Protein AF-A0A5S4T5E6-F1 (afdb_monomer_lite)

Sequence (144 aa):
NSFFLVVSYLLDDKKSKKEYSLMILSVCCLSYAINLFVYRMLPYLKVTSYGVKLCLFLVGICLAGYGTGKILYYGVLTFPIEKCCQLLEYRLQKPFSYFRYGIDMICVTLSLLISLTAQLPLFVREGTIISLVLLSYVIGKAKE

pLDDT: mean 85.37, std 5.53, range [64.31, 93.19]

Foldseek 3Di:
DVVLLVLLCVLDPPDDPVQSVLQVVVVVVVVVVCCCCPPPNCVVVDDDDPVVVVVVLLVVLLVLLLVLLQCVLVVVHAHSQLSSLVSCCVVVVDQSLVSLLVVLVVVLVVLVVCCVVVVHPPPDDPSSVCSSVRSSVSSSVNND

Secondary structure (DSSP, 8-state):
-HHHHHHHHHH-SS--HHHHHHHHHHHHHHHHHHHHIIIIIGGG-----HHHHHHHHHHHHHHHHHHHHHHHHTTS---HHHHHHHHHHHHH---HHHHHHHHHHHHHHHHHHHHHHTT------HHHHHHHHHHHHHHHHHH-

Radius of gyration: 16.63 Å; chains: 1; bounding box: 40×34×45 Å

Organism: Streptococcus pyogenes (NCBI:txid1314)

InterPro domains:
  IPR038750 Uncharacterized protein YczE/YyaS-like [PF19700] (1-140)

Structure (mmCIF, N/CA/C/O backbone):
data_AF-A0A5S4T5E6-F1
#
_entry.id   AF-A0A5S4T5E6-F1
#
loop_
_atom_site.group_PDB
_atom_site.id
_atom_site.type_symbol
_atom_site.label_atom_id
_atom_site.label_alt_id
_atom_site.label_comp_id
_atom_site.label_asym_id
_atom_site.label_entity_id
_atom_site.label_seq_id
_atom_site.pdbx_PDB_ins_code
_atom_site.Cartn_x
_atom_site.Cartn_y
_atom_site.Cartn_z
_atom_site.occupancy
_atom_site.B_iso_or_equiv
_atom_site.auth_seq_id
_atom_site.auth_comp_id
_atom_site.auth_asym_id
_atom_site.auth_atom_id
_atom_site.pdbx_PDB_model_num
ATOM 1 N N . ASN A 1 1 ? 3.668 3.707 5.727 1.00 75.69 1 ASN A N 1
ATOM 2 C CA . ASN A 1 1 ? 3.306 2.794 6.837 1.00 75.69 1 ASN A CA 1
ATOM 3 C C . ASN A 1 1 ? 3.353 3.446 8.208 1.00 75.69 1 ASN A C 1
ATOM 5 O O . ASN A 1 1 ? 2.312 3.452 8.846 1.00 75.69 1 ASN A O 1
ATOM 9 N N . SER A 1 2 ? 4.465 4.045 8.652 1.00 79.81 2 SER A N 1
ATOM 10 C CA . SER A 1 2 ? 4.537 4.668 9.992 1.00 79.81 2 SER A CA 1
ATOM 11 C C . SER A 1 2 ? 3.481 5.757 10.213 1.00 79.81 2 SER A C 1
ATOM 13 O O . SER A 1 2 ? 2.799 5.746 11.230 1.00 79.81 2 SER A O 1
ATOM 15 N N . PHE A 1 3 ? 3.268 6.628 9.220 1.00 87.69 3 PHE A N 1
ATOM 16 C CA . PHE A 1 3 ? 2.193 7.626 9.248 1.00 87.69 3 PHE A CA 1
ATOM 17 C C . PHE A 1 3 ? 0.804 6.989 9.440 1.00 87.69 3 PHE A C 1
ATOM 19 O O . PHE A 1 3 ? 0.084 7.348 10.364 1.00 87.69 3 PHE A O 1
ATOM 26 N N . PHE A 1 4 ? 0.452 5.983 8.631 1.00 87.31 4 PHE A N 1
ATOM 27 C CA . PHE A 1 4 ? -0.839 5.287 8.732 1.00 87.31 4 PHE A CA 1
ATOM 28 C C . PHE A 1 4 ? -1.025 4.543 10.053 1.00 87.31 4 PHE A C 1
ATOM 30 O O . PHE A 1 4 ? -2.150 4.434 10.529 1.00 87.31 4 PHE A O 1
ATOM 37 N N . LEU A 1 5 ? 0.057 4.061 10.665 1.00 87.56 5 LEU A N 1
ATOM 38 C CA . LEU A 1 5 ? 0.007 3.436 11.984 1.00 87.56 5 LEU A CA 1
ATOM 39 C C . LEU A 1 5 ? -0.391 4.459 13.053 1.00 87.56 5 LEU A C 1
ATOM 41 O O . LEU A 1 5 ? -1.299 4.192 13.837 1.00 87.56 5 LEU A O 1
ATOM 45 N N . VAL A 1 6 ? 0.223 5.647 13.034 1.00 87.56 6 VAL A N 1
ATOM 46 C CA . VAL A 1 6 ? -0.125 6.747 13.948 1.00 87.56 6 VAL A CA 1
ATOM 47 C C . VAL A 1 6 ? -1.567 7.200 13.730 1.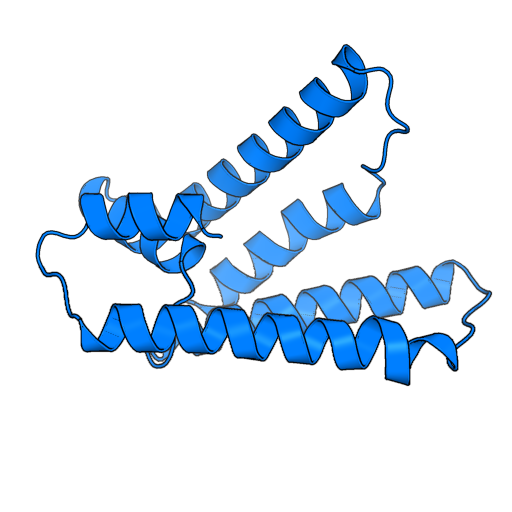00 87.56 6 VAL A C 1
ATOM 49 O O . VAL A 1 6 ? -2.324 7.294 14.692 1.00 87.56 6 VAL A O 1
ATOM 52 N N . VAL A 1 7 ? -1.974 7.420 12.476 1.00 87.75 7 VAL A N 1
ATOM 53 C CA . VAL A 1 7 ? -3.350 7.827 12.145 1.00 87.75 7 VAL A CA 1
ATOM 54 C C . VAL A 1 7 ? -4.360 6.782 12.621 1.00 87.75 7 VAL A C 1
ATOM 56 O O . VAL A 1 7 ? -5.334 7.140 13.277 1.00 87.75 7 VAL A O 1
ATOM 59 N N . SER A 1 8 ? -4.107 5.495 12.368 1.00 85.88 8 SER A N 1
ATOM 60 C CA . SER A 1 8 ? -4.988 4.410 12.822 1.00 85.88 8 SER A CA 1
ATOM 61 C C . SER A 1 8 ? -5.089 4.371 14.345 1.00 85.88 8 SER A C 1
ATOM 63 O O . SER A 1 8 ? -6.188 4.290 14.880 1.00 85.88 8 SER A O 1
ATOM 65 N N . TYR A 1 9 ? -3.964 4.527 15.049 1.00 86.56 9 TYR A N 1
ATOM 66 C CA . TYR A 1 9 ? -3.931 4.558 16.512 1.00 86.56 9 TYR A CA 1
ATOM 67 C C . TYR A 1 9 ? -4.689 5.752 17.119 1.00 86.56 9 TYR A C 1
ATOM 69 O O . TYR A 1 9 ? -5.170 5.673 18.254 1.00 86.56 9 TYR A O 1
ATOM 77 N N . LEU A 1 10 ? -4.777 6.874 16.398 1.00 87.19 10 LEU A N 1
ATOM 78 C CA . LEU A 1 10 ? -5.556 8.044 16.810 1.00 87.19 10 LEU A CA 1
ATOM 79 C C . LEU A 1 10 ? -7.052 7.887 16.505 1.00 87.19 10 LEU A C 1
ATOM 81 O O . LEU A 1 10 ? -7.863 8.301 17.327 1.00 87.19 10 LEU A O 1
ATOM 85 N N . LEU A 1 11 ? -7.411 7.286 15.365 1.00 85.25 11 LEU A N 1
ATOM 86 C CA . LEU A 1 11 ? -8.805 7.081 14.938 1.00 85.25 11 LEU A CA 1
ATOM 87 C C . LEU A 1 11 ? -9.530 5.947 15.681 1.00 85.25 11 LEU A C 1
ATOM 89 O O . LEU A 1 11 ? -10.766 5.906 15.691 1.00 85.25 11 LEU A O 1
ATOM 93 N N . ASP A 1 12 ? -8.772 5.001 16.231 1.00 87.12 12 ASP A N 1
ATOM 94 C CA . ASP A 1 12 ? -9.290 3.815 16.902 1.00 87.12 12 ASP A CA 1
ATOM 95 C C . ASP A 1 12 ? -9.676 4.110 18.358 1.00 87.12 12 ASP A C 1
ATOM 97 O O . ASP A 1 12 ? -8.819 4.303 19.224 1.00 87.12 12 ASP A O 1
ATOM 101 N N . ASP A 1 13 ? -10.979 4.107 18.643 1.00 78.31 13 ASP A N 1
ATOM 102 C CA . ASP A 1 13 ? -11.506 4.300 20.000 1.00 78.31 13 ASP A CA 1
ATOM 103 C C . ASP A 1 13 ? -11.306 3.055 20.889 1.00 78.31 13 ASP A C 1
ATOM 105 O O . ASP A 1 13 ? -11.324 3.161 22.117 1.00 78.31 13 ASP A O 1
ATOM 109 N N . LYS A 1 14 ? -11.088 1.863 20.305 1.00 78.81 14 LYS A N 1
ATOM 110 C CA . LYS A 1 14 ? -10.960 0.577 21.021 1.00 78.81 14 LYS A CA 1
ATOM 111 C C . LYS A 1 14 ? -9.564 -0.025 20.846 1.00 78.81 14 LYS A C 1
ATOM 113 O O . LYS A 1 14 ? -9.389 -1.154 20.392 1.00 78.81 14 LYS A O 1
ATOM 118 N N . LYS A 1 15 ? -8.555 0.737 21.266 1.00 79.12 15 LYS A N 1
ATOM 119 C CA . LYS A 1 15 ? -7.131 0.417 21.080 1.00 79.12 15 LYS A CA 1
ATOM 120 C C . LYS A 1 15 ? -6.741 -0.908 21.742 1.00 79.12 15 LYS A C 1
ATOM 122 O O . LYS A 1 15 ? -6.600 -0.993 22.963 1.00 79.12 15 LYS A O 1
ATOM 127 N N . SER A 1 16 ? -6.463 -1.928 20.935 1.00 83.44 16 SER A N 1
ATOM 128 C CA . SER A 1 16 ? -5.895 -3.193 21.411 1.00 83.44 16 SER A CA 1
ATOM 129 C C . SER A 1 16 ? -4.375 -3.199 21.269 1.00 83.44 16 SER A C 1
ATOM 131 O O . SER A 1 16 ? -3.844 -3.328 20.168 1.00 83.44 16 SER A O 1
ATOM 133 N N . LYS A 1 17 ? -3.639 -3.127 22.387 1.00 82.19 17 LYS A N 1
ATOM 134 C CA . LYS A 1 17 ? -2.160 -3.169 22.370 1.00 82.19 17 LYS A CA 1
ATOM 135 C C . LYS A 1 17 ? -1.608 -4.399 21.630 1.00 82.19 17 LYS A C 1
ATOM 137 O O . LYS A 1 17 ? -0.581 -4.299 20.965 1.00 82.19 17 LYS A O 1
ATOM 142 N N . LYS A 1 18 ? -2.299 -5.544 21.721 1.00 85.50 18 LYS A N 1
ATOM 143 C CA . LYS A 1 18 ? -1.912 -6.790 21.038 1.00 85.50 18 LYS A CA 1
ATOM 144 C C . LYS A 1 18 ? -2.022 -6.668 19.518 1.00 85.50 18 LYS A C 1
ATOM 146 O O . LYS A 1 18 ? -1.112 -7.085 18.812 1.00 85.50 18 LYS A O 1
ATOM 151 N N . GLU A 1 19 ? -3.098 -6.059 19.025 1.00 85.75 19 GLU A N 1
ATOM 152 C CA . GLU A 1 19 ? -3.329 -5.879 17.587 1.00 85.75 19 GLU A CA 1
ATOM 153 C C . GLU A 1 19 ? -2.272 -4.955 16.965 1.00 85.75 19 GLU A C 1
ATOM 155 O O . GLU A 1 19 ? -1.643 -5.309 15.969 1.00 85.75 19 GLU A O 1
ATOM 160 N N . TYR A 1 20 ? -1.990 -3.814 17.604 1.00 87.88 20 TYR A N 1
ATOM 161 C CA . TYR A 1 20 ? -0.957 -2.886 17.126 1.00 87.88 20 TYR A CA 1
ATOM 162 C C . TYR A 1 20 ? 0.453 -3.492 17.187 1.00 87.88 20 TYR A C 1
ATOM 164 O O . TYR A 1 20 ? 1.264 -3.241 16.298 1.00 87.88 20 TYR A O 1
ATOM 172 N N . SER A 1 21 ? 0.755 -4.330 18.185 1.00 87.62 21 SER A N 1
ATOM 173 C CA . SER A 1 21 ? 2.033 -5.052 18.243 1.00 87.62 21 SER A CA 1
ATOM 174 C C . SER A 1 21 ? 2.180 -6.063 17.100 1.00 87.62 21 SER A C 1
ATOM 176 O O . SER A 1 21 ? 3.228 -6.091 16.451 1.00 87.62 21 SER A O 1
ATOM 178 N N . LEU A 1 22 ? 1.128 -6.835 16.801 1.00 88.75 22 LEU A N 1
ATOM 179 C CA . LEU A 1 22 ? 1.106 -7.761 15.662 1.00 88.75 22 LEU A CA 1
ATOM 180 C C . LEU A 1 22 ? 1.255 -7.028 14.324 1.00 88.75 22 LEU A C 1
ATOM 182 O O . LEU A 1 22 ? 1.960 -7.504 13.439 1.00 88.75 22 LEU A O 1
ATOM 186 N N . MET A 1 23 ? 0.645 -5.853 14.194 1.00 90.00 23 MET A N 1
ATOM 187 C CA . MET A 1 23 ? 0.760 -5.005 13.009 1.00 90.00 23 MET A CA 1
ATOM 188 C C . MET A 1 23 ? 2.183 -4.458 12.806 1.00 90.00 23 MET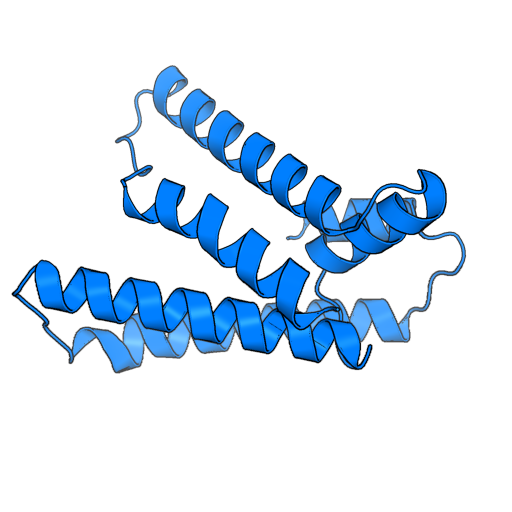 A C 1
ATOM 190 O O . MET A 1 23 ? 2.670 -4.399 11.679 1.00 90.00 23 MET A O 1
ATOM 194 N N . ILE A 1 24 ? 2.881 -4.069 13.877 1.00 90.12 24 ILE A N 1
ATOM 195 C CA . ILE A 1 24 ? 4.292 -3.659 13.778 1.00 90.12 24 ILE A CA 1
ATOM 196 C C . ILE A 1 24 ? 5.150 -4.853 13.351 1.00 90.12 24 ILE A C 1
ATOM 198 O O . ILE A 1 24 ? 5.946 -4.740 12.418 1.00 90.12 24 ILE A O 1
ATOM 202 N N . LEU A 1 25 ? 4.950 -6.005 13.998 1.00 91.00 25 LEU A N 1
ATOM 203 C CA . LEU A 1 25 ? 5.682 -7.228 13.685 1.00 91.00 25 LEU A CA 1
ATOM 204 C C . LEU A 1 25 ? 5.479 -7.645 12.225 1.00 91.00 25 LEU A C 1
ATOM 206 O O . LEU A 1 25 ? 6.450 -7.956 11.538 1.00 91.00 25 LEU A O 1
ATOM 210 N N . SER A 1 26 ? 4.243 -7.598 11.726 1.00 88.44 26 SER A N 1
ATOM 211 C CA . SER A 1 26 ? 3.931 -7.971 10.347 1.00 88.44 26 SER A CA 1
ATOM 212 C C . SER A 1 26 ? 4.612 -7.060 9.329 1.00 88.44 26 SER A C 1
ATOM 214 O O . SER A 1 26 ? 5.173 -7.553 8.350 1.00 88.44 26 SER A O 1
ATOM 216 N N . VAL A 1 27 ? 4.645 -5.747 9.578 1.00 90.25 27 VAL A N 1
ATOM 217 C CA . VAL A 1 27 ? 5.361 -4.787 8.726 1.00 90.25 27 VAL A CA 1
ATOM 218 C C . VAL A 1 27 ? 6.864 -5.063 8.732 1.00 90.25 27 VAL A C 1
ATOM 220 O O . VAL A 1 27 ? 7.487 -5.029 7.668 1.00 90.25 27 VAL A O 1
ATOM 223 N N . CYS A 1 28 ? 7.455 -5.371 9.890 1.00 91.12 28 CYS A N 1
ATOM 224 C CA . CYS A 1 28 ? 8.872 -5.726 9.986 1.00 91.12 28 CYS A CA 1
ATOM 225 C C . CYS A 1 28 ? 9.190 -7.028 9.237 1.00 91.12 28 CYS A C 1
ATOM 227 O O . CYS A 1 28 ? 10.124 -7.054 8.433 1.00 91.12 28 CYS A O 1
ATOM 229 N N . CYS A 1 29 ? 8.398 -8.083 9.442 1.00 91.25 29 CYS A N 1
ATOM 230 C CA . CYS A 1 29 ? 8.571 -9.364 8.756 1.00 91.25 29 CYS A CA 1
ATOM 231 C C . CYS A 1 29 ? 8.411 -9.220 7.240 1.00 91.25 29 CYS A C 1
ATOM 233 O O . CYS A 1 29 ? 9.244 -9.725 6.489 1.00 91.25 29 CYS A O 1
ATOM 235 N N . LEU A 1 30 ? 7.389 -8.490 6.784 1.00 89.94 30 LEU A N 1
ATOM 236 C CA . LEU A 1 30 ? 7.183 -8.225 5.363 1.00 89.94 30 LEU A CA 1
ATOM 237 C C . LEU A 1 30 ? 8.348 -7.423 4.772 1.00 89.94 30 LEU A C 1
ATOM 239 O O . LEU A 1 30 ? 8.836 -7.763 3.699 1.00 89.94 30 LEU A O 1
ATOM 243 N N . SER A 1 31 ? 8.833 -6.401 5.482 1.00 90.19 31 SER A N 1
ATOM 244 C CA . SER A 1 31 ? 9.986 -5.607 5.035 1.00 90.19 31 SER A CA 1
ATOM 245 C C . SER A 1 31 ? 11.241 -6.470 4.899 1.00 90.19 31 SER A C 1
ATOM 247 O O . SER A 1 31 ? 11.951 -6.373 3.899 1.00 90.19 31 SER A O 1
ATOM 249 N N . TYR A 1 32 ? 11.488 -7.363 5.862 1.00 93.19 32 TYR A N 1
ATOM 250 C CA . TYR A 1 32 ? 12.592 -8.317 5.789 1.00 93.19 32 TYR A CA 1
ATOM 251 C C . TYR A 1 32 ? 12.433 -9.291 4.614 1.00 93.19 32 TYR A C 1
ATOM 253 O O . TYR A 1 32 ? 13.387 -9.506 3.866 1.00 93.19 32 TYR A O 1
ATOM 261 N N . ALA A 1 33 ? 11.231 -9.840 4.412 1.00 92.25 33 ALA A N 1
ATOM 262 C CA . ALA A 1 33 ? 10.941 -10.746 3.306 1.00 92.25 33 ALA A CA 1
ATOM 263 C C . ALA A 1 33 ? 11.176 -10.066 1.949 1.00 92.25 33 ALA A C 1
ATOM 265 O O . ALA A 1 33 ? 11.898 -10.609 1.115 1.00 92.25 33 ALA A O 1
ATOM 266 N N . ILE A 1 34 ? 10.648 -8.853 1.750 1.00 91.06 34 ILE A N 1
ATOM 267 C CA . ILE A 1 34 ? 10.883 -8.063 0.532 1.00 91.06 34 ILE A CA 1
ATOM 268 C C . ILE A 1 34 ? 12.385 -7.867 0.314 1.00 91.06 34 ILE A C 1
ATOM 270 O O . ILE A 1 34 ? 12.873 -8.100 -0.789 1.00 91.06 34 ILE A O 1
ATOM 274 N N . ASN A 1 35 ? 13.131 -7.502 1.358 1.00 93.19 35 ASN A N 1
ATOM 275 C CA . ASN A 1 35 ? 14.571 -7.284 1.261 1.00 93.19 35 ASN A CA 1
ATOM 276 C C . ASN A 1 35 ? 15.325 -8.565 0.852 1.00 93.19 35 ASN A C 1
ATOM 278 O O . ASN A 1 35 ? 16.178 -8.536 -0.035 1.00 93.19 35 ASN A O 1
ATOM 282 N N . LEU A 1 36 ? 14.970 -9.706 1.450 1.00 92.62 36 LEU A N 1
ATOM 283 C CA . LEU A 1 36 ? 15.537 -11.012 1.110 1.00 92.62 36 LEU A CA 1
ATOM 284 C C . LEU A 1 36 ? 15.263 -11.375 -0.352 1.00 92.62 36 LEU A C 1
ATOM 286 O O . LEU A 1 36 ? 16.172 -11.794 -1.070 1.00 92.62 36 LEU A O 1
ATOM 290 N N . PHE A 1 37 ? 14.032 -11.180 -0.819 1.00 90.38 37 PHE A N 1
ATOM 291 C CA . PHE A 1 37 ? 13.680 -11.494 -2.196 1.00 90.38 37 PHE A CA 1
ATOM 292 C C . PHE A 1 37 ? 14.373 -10.550 -3.182 1.00 90.38 37 PHE A C 1
ATOM 294 O O . PHE A 1 37 ? 15.059 -11.029 -4.084 1.00 90.38 37 PHE A O 1
ATOM 301 N N . VAL A 1 38 ? 14.259 -9.235 -2.997 1.00 89.00 38 VAL A N 1
ATOM 302 C CA . VAL A 1 38 ? 14.761 -8.225 -3.944 1.00 89.00 38 VAL A CA 1
ATOM 303 C C . VAL A 1 38 ? 16.283 -8.226 -4.044 1.00 89.00 38 VAL A C 1
ATOM 305 O O . VAL A 1 38 ? 16.806 -8.167 -5.152 1.00 89.00 38 VAL A O 1
ATOM 308 N N . TYR A 1 39 ? 16.997 -8.303 -2.919 1.00 89.25 39 TYR A N 1
ATOM 309 C CA . TYR A 1 39 ? 18.454 -8.126 -2.913 1.00 89.25 39 TYR A CA 1
ATOM 310 C C . TYR A 1 39 ? 19.241 -9.428 -2.854 1.00 89.25 39 TYR A C 1
ATOM 312 O O . TYR A 1 39 ? 20.431 -9.417 -3.160 1.00 89.25 39 TYR A O 1
ATOM 320 N N . ARG A 1 40 ? 18.616 -10.544 -2.462 1.00 88.06 40 ARG A N 1
ATOM 321 C CA . ARG A 1 40 ? 19.330 -11.817 -2.306 1.00 88.06 40 ARG A CA 1
ATOM 322 C C . ARG A 1 40 ? 18.861 -12.910 -3.252 1.00 88.06 40 ARG A C 1
ATOM 324 O O . ARG A 1 40 ? 19.694 -13.694 -3.668 1.00 88.06 40 ARG A O 1
ATOM 331 N N . MET A 1 41 ? 17.578 -12.983 -3.603 1.00 88.06 41 MET A N 1
ATOM 332 C CA . MET A 1 41 ? 17.060 -14.084 -4.436 1.00 88.06 41 MET A CA 1
ATOM 333 C C . MET A 1 41 ? 16.891 -13.685 -5.904 1.00 88.06 41 MET A C 1
ATOM 335 O O . MET A 1 41 ? 17.443 -14.316 -6.802 1.00 88.06 41 MET A O 1
ATOM 339 N N . LEU A 1 42 ? 16.153 -12.607 -6.159 1.00 85.69 42 LEU A N 1
ATOM 340 C CA . LEU A 1 42 ? 15.799 -12.143 -7.500 1.00 85.69 42 LEU A CA 1
ATOM 341 C C . LEU A 1 42 ? 16.939 -11.517 -8.330 1.00 85.69 42 LEU A C 1
ATOM 343 O O . LEU A 1 42 ? 16.794 -11.537 -9.552 1.00 85.69 42 LEU A O 1
ATOM 347 N N . PRO A 1 43 ? 18.078 -11.023 -7.789 1.00 84.38 43 PRO A N 1
ATOM 348 C CA . PRO A 1 43 ? 19.157 -10.492 -8.633 1.00 84.38 43 PRO A CA 1
ATOM 349 C C . PRO A 1 43 ? 19.777 -11.529 -9.576 1.00 84.38 43 PRO A C 1
ATOM 351 O O . PRO A 1 43 ? 20.307 -11.173 -10.629 1.00 84.38 43 PRO A O 1
ATOM 354 N N . TYR A 1 44 ? 19.700 -12.814 -9.217 1.00 80.25 44 TYR A N 1
ATOM 355 C CA . TYR A 1 44 ? 20.167 -13.915 -10.060 1.00 80.25 44 TYR A CA 1
ATOM 356 C C . TYR A 1 44 ? 19.223 -14.190 -11.247 1.00 80.25 44 TYR A C 1
ATOM 358 O O . TYR A 1 44 ? 19.632 -14.785 -12.242 1.00 80.25 44 TYR A O 1
ATOM 366 N N . LEU A 1 45 ? 17.979 -13.705 -11.186 1.00 80.81 45 LEU A N 1
ATOM 367 C CA . LEU A 1 45 ? 16.949 -13.850 -12.214 1.00 80.81 45 LEU A CA 1
ATOM 368 C C . LEU A 1 45 ? 16.981 -12.652 -13.178 1.00 80.81 45 LEU A C 1
ATOM 370 O O . LEU A 1 45 ? 16.210 -11.697 -13.076 1.00 80.81 45 LEU A O 1
ATOM 374 N N . LYS A 1 46 ? 17.890 -12.697 -14.159 1.00 80.31 46 LYS A N 1
ATOM 375 C CA . LYS A 1 46 ? 17.977 -11.675 -15.217 1.00 80.31 46 LYS A CA 1
ATOM 376 C C . LYS A 1 46 ? 16.967 -11.949 -16.331 1.00 80.31 46 LYS A C 1
ATOM 378 O O . LYS A 1 46 ? 17.288 -12.560 -17.344 1.00 80.31 46 LYS A O 1
ATOM 383 N N . VAL A 1 47 ? 15.745 -11.450 -16.173 1.00 81.69 47 VAL A N 1
ATOM 384 C CA . VAL A 1 47 ? 14.765 -11.414 -17.269 1.00 81.69 47 VAL A CA 1
ATOM 385 C C . VAL A 1 47 ? 15.115 -10.241 -18.188 1.00 81.69 47 VAL A C 1
ATOM 387 O O . VAL A 1 47 ? 15.186 -9.102 -17.729 1.00 81.69 47 VAL A O 1
ATOM 390 N N . THR A 1 48 ? 15.361 -10.481 -19.475 1.00 82.94 48 THR A N 1
ATOM 391 C CA . THR A 1 48 ? 15.728 -9.427 -20.446 1.00 82.94 48 THR A CA 1
ATOM 392 C C . THR A 1 48 ? 14.523 -8.925 -21.239 1.00 82.94 48 THR A C 1
ATOM 394 O O . THR A 1 48 ? 14.385 -7.718 -21.430 1.00 82.94 48 THR A O 1
ATOM 397 N N . SER A 1 49 ? 13.608 -9.822 -21.616 1.00 90.38 49 SER A N 1
ATOM 398 C CA . SER A 1 49 ? 12.394 -9.486 -22.368 1.00 90.38 49 SER A CA 1
ATOM 399 C C . SER A 1 49 ? 11.424 -8.628 -21.551 1.00 90.38 49 SER A C 1
ATOM 401 O O . SER A 1 49 ? 11.025 -8.998 -20.444 1.00 90.38 49 SER A O 1
ATOM 403 N N . TYR A 1 50 ? 11.012 -7.491 -22.119 1.00 85.75 50 TYR A N 1
ATOM 404 C CA . TYR A 1 50 ? 10.049 -6.579 -21.498 1.00 85.75 50 TYR A CA 1
ATOM 405 C C . TYR A 1 50 ? 8.682 -7.241 -21.277 1.00 85.75 50 TYR A C 1
ATOM 407 O O . TYR A 1 50 ? 8.119 -7.119 -20.191 1.00 85.75 50 TYR A O 1
ATOM 415 N N . GLY A 1 51 ? 8.186 -8.011 -22.253 1.00 87.50 51 GLY A N 1
ATOM 416 C CA . GLY A 1 51 ? 6.889 -8.688 -22.139 1.00 87.50 51 GLY A CA 1
ATOM 417 C C . GLY A 1 51 ? 6.843 -9.668 -20.965 1.00 87.50 51 GLY A C 1
ATOM 418 O O . GLY A 1 51 ? 5.893 -9.671 -20.188 1.00 87.50 51 GLY A O 1
ATOM 419 N N . VAL A 1 52 ? 7.921 -10.431 -20.758 1.00 88.50 52 VAL A N 1
ATOM 420 C CA . VAL A 1 52 ? 8.018 -11.373 -19.631 1.00 88.50 52 VAL A CA 1
ATOM 421 C C . VAL A 1 52 ? 8.083 -10.632 -18.292 1.00 88.50 52 VAL A C 1
ATOM 423 O O . VAL A 1 52 ? 7.436 -11.057 -17.335 1.00 88.50 52 VAL A O 1
ATOM 426 N N . LYS A 1 53 ? 8.797 -9.496 -18.217 1.00 87.62 53 LYS A N 1
ATOM 427 C CA . LYS A 1 53 ? 8.806 -8.642 -17.013 1.00 87.62 53 LYS A CA 1
ATOM 428 C C . LYS A 1 53 ? 7.410 -8.136 -16.673 1.00 87.62 53 LYS A C 1
ATOM 430 O O . LYS A 1 53 ? 7.027 -8.177 -15.507 1.00 87.62 53 LYS A O 1
ATOM 435 N N . LEU A 1 54 ? 6.662 -7.676 -17.675 1.00 87.81 54 LEU A N 1
ATOM 436 C CA . LEU A 1 54 ? 5.310 -7.165 -17.482 1.00 87.81 54 LEU A CA 1
ATOM 437 C C . LEU A 1 54 ? 4.358 -8.271 -17.008 1.00 87.81 54 LEU A C 1
ATOM 439 O O . LEU A 1 54 ? 3.643 -8.071 -16.030 1.00 87.81 54 LEU A O 1
ATOM 443 N N . CYS A 1 55 ? 4.398 -9.458 -17.621 1.00 89.69 55 CYS A N 1
ATOM 444 C CA . CYS A 1 55 ? 3.587 -10.597 -17.179 1.00 89.69 55 CYS A CA 1
ATOM 445 C C . CYS A 1 55 ? 3.907 -11.013 -15.737 1.00 89.69 55 CYS A C 1
ATOM 447 O O . CYS A 1 55 ? 2.993 -11.176 -14.931 1.00 89.69 55 CYS A O 1
ATOM 449 N N . LEU A 1 56 ? 5.192 -11.136 -15.384 1.00 89.56 56 LEU A N 1
ATOM 450 C CA . LEU A 1 56 ? 5.610 -11.450 -14.012 1.00 89.56 56 LEU A CA 1
ATOM 451 C C . LEU A 1 56 ? 5.141 -10.386 -13.016 1.00 89.56 56 LEU A C 1
ATOM 453 O O . LEU A 1 56 ? 4.690 -10.722 -11.923 1.00 89.56 56 LEU A O 1
ATOM 457 N N . PHE A 1 57 ? 5.215 -9.113 -13.401 1.00 88.31 57 PHE A N 1
ATOM 458 C CA . PHE A 1 57 ? 4.742 -8.004 -12.581 1.00 88.31 57 PHE A CA 1
ATOM 459 C C . PHE A 1 57 ? 3.228 -8.066 -12.342 1.00 88.31 57 PHE A C 1
ATOM 461 O O . PHE A 1 57 ? 2.790 -7.958 -11.197 1.00 88.31 57 PHE A O 1
ATOM 468 N N . LEU A 1 58 ? 2.435 -8.306 -13.389 1.00 90.25 58 LEU A N 1
ATOM 469 C CA . LEU A 1 58 ? 0.979 -8.450 -13.284 1.00 90.25 58 LEU A CA 1
ATOM 470 C C . LEU A 1 58 ? 0.590 -9.632 -12.390 1.00 90.25 58 LEU A C 1
ATOM 472 O O . LEU A 1 58 ? -0.222 -9.472 -11.480 1.00 90.25 58 LEU A O 1
ATOM 476 N N . VAL A 1 59 ? 1.211 -10.797 -12.597 1.00 91.62 59 VAL A N 1
ATOM 477 C CA . VAL A 1 59 ? 0.984 -11.985 -11.757 1.00 91.62 59 VAL A CA 1
ATOM 478 C C . VAL A 1 59 ? 1.360 -11.696 -10.304 1.00 91.62 59 VAL A C 1
ATOM 480 O O . VAL A 1 59 ? 0.589 -12.007 -9.398 1.00 91.62 59 VAL A O 1
ATOM 483 N N . GLY A 1 60 ? 2.504 -11.048 -10.075 1.00 90.50 60 GLY A N 1
ATOM 484 C CA . GLY A 1 60 ? 2.955 -10.657 -8.742 1.00 90.50 60 GLY A CA 1
ATOM 485 C C . GLY A 1 60 ? 1.972 -9.726 -8.031 1.00 90.50 60 GLY A C 1
ATOM 486 O O . GLY A 1 60 ? 1.648 -9.967 -6.868 1.00 90.50 60 GLY A O 1
ATOM 487 N N . ILE A 1 61 ? 1.444 -8.710 -8.724 1.00 90.62 61 ILE A N 1
ATOM 488 C CA . ILE A 1 61 ? 0.424 -7.809 -8.163 1.00 90.62 61 ILE A CA 1
ATOM 489 C C . ILE A 1 61 ? -0.855 -8.571 -7.829 1.00 90.62 61 ILE A C 1
ATOM 491 O O . ILE A 1 61 ? -1.395 -8.387 -6.740 1.00 90.62 61 ILE A O 1
ATOM 495 N N . CYS A 1 62 ? -1.336 -9.431 -8.728 1.00 90.38 62 CYS A N 1
ATOM 496 C CA . CYS A 1 62 ? -2.542 -10.216 -8.481 1.00 90.38 62 CYS A CA 1
ATOM 497 C C . CYS A 1 62 ? -2.379 -11.126 -7.257 1.00 90.38 62 CYS A C 1
ATOM 499 O O . CYS A 1 62 ? -3.256 -11.154 -6.397 1.00 90.38 62 CYS A O 1
ATOM 501 N N . LEU A 1 63 ? -1.245 -11.821 -7.132 1.00 91.81 63 LEU A N 1
ATOM 502 C CA . LEU A 1 63 ? -0.956 -12.673 -5.976 1.00 91.81 63 LEU A CA 1
ATOM 503 C C . LEU A 1 63 ? -0.846 -11.863 -4.679 1.00 91.81 63 LEU A C 1
ATOM 505 O O . LEU A 1 63 ? -1.436 -12.243 -3.667 1.00 91.81 63 LEU A O 1
ATOM 509 N N . ALA A 1 64 ? -0.135 -10.733 -4.708 1.00 89.44 64 ALA A N 1
ATOM 510 C CA . ALA A 1 64 ? 0.014 -9.858 -3.549 1.00 89.44 64 ALA A CA 1
ATOM 511 C C . ALA A 1 64 ? -1.335 -9.271 -3.106 1.00 89.44 64 ALA A C 1
ATOM 513 O O . ALA A 1 64 ? -1.656 -9.280 -1.914 1.00 89.44 64 ALA A O 1
ATOM 514 N N . GLY A 1 65 ? -2.144 -8.810 -4.062 1.00 88.31 65 GLY A N 1
ATOM 515 C CA . GLY A 1 65 ? -3.474 -8.271 -3.808 1.00 88.31 65 GLY A CA 1
ATOM 516 C C . GLY A 1 65 ? -4.424 -9.328 -3.255 1.00 88.31 65 GLY A C 1
ATOM 517 O O . GLY A 1 65 ? -5.097 -9.085 -2.256 1.00 88.31 65 GLY A O 1
ATOM 518 N N . TYR A 1 66 ? -4.430 -10.526 -3.844 1.00 89.25 66 TYR A N 1
ATOM 519 C CA . TYR A 1 66 ? -5.283 -11.627 -3.402 1.00 89.25 66 TYR A CA 1
ATOM 520 C C . TYR A 1 66 ? -4.907 -12.098 -1.994 1.00 89.25 66 TYR A C 1
ATOM 522 O O . TYR A 1 66 ? -5.777 -12.224 -1.131 1.00 89.25 66 TYR A O 1
ATOM 530 N N . GLY A 1 67 ? -3.609 -12.295 -1.736 1.00 88.50 67 GLY A N 1
ATOM 531 C CA . GLY A 1 67 ? -3.107 -12.676 -0.417 1.00 88.50 67 GLY A CA 1
ATOM 532 C C . GLY A 1 67 ? -3.472 -11.645 0.649 1.00 88.50 67 GLY A C 1
ATOM 533 O O . GLY A 1 67 ? -4.028 -11.999 1.686 1.00 88.50 67 GLY A O 1
ATOM 534 N N . THR A 1 68 ? -3.244 -10.362 0.361 1.00 87.50 68 THR A N 1
ATOM 535 C CA . THR A 1 68 ? -3.588 -9.267 1.281 1.00 87.50 68 THR A CA 1
ATOM 536 C C . THR A 1 68 ? -5.097 -9.183 1.520 1.00 87.50 68 THR A C 1
ATOM 538 O O . THR A 1 68 ? -5.528 -9.049 2.664 1.00 87.50 68 THR A O 1
ATOM 541 N N . GLY A 1 69 ? -5.913 -9.325 0.471 1.00 87.00 69 GLY A N 1
ATOM 542 C CA . GLY A 1 69 ? -7.371 -9.307 0.586 1.00 87.00 69 GLY A CA 1
ATOM 543 C C . GLY A 1 69 ? -7.924 -10.465 1.420 1.00 87.00 69 GLY A C 1
ATOM 544 O O . GLY A 1 69 ? -8.761 -10.238 2.291 1.00 87.00 69 GLY A O 1
ATOM 545 N N . LYS A 1 70 ? -7.406 -11.690 1.247 1.00 88.19 70 LYS A N 1
ATOM 546 C CA . LYS A 1 70 ? -7.829 -12.851 2.054 1.00 88.19 70 LYS A CA 1
ATOM 547 C C . LYS A 1 70 ? -7.380 -12.770 3.506 1.00 88.19 70 LYS A C 1
ATOM 549 O O . LYS A 1 70 ? -8.155 -13.104 4.399 1.00 88.19 70 LYS A O 1
ATOM 554 N N . ILE A 1 71 ? -6.166 -12.289 3.756 1.00 87.75 71 ILE A N 1
ATOM 555 C CA . ILE A 1 71 ? -5.689 -12.024 5.117 1.00 87.75 71 ILE A CA 1
ATOM 556 C C . ILE A 1 71 ? -6.620 -11.023 5.826 1.00 87.75 71 ILE A C 1
ATOM 558 O O . ILE A 1 71 ? -6.970 -11.227 6.991 1.00 87.75 71 ILE A O 1
ATOM 562 N N . LEU A 1 72 ? -7.068 -9.990 5.103 1.00 85.88 72 LEU A N 1
ATOM 563 C CA . LEU A 1 72 ? -8.003 -8.993 5.616 1.00 85.88 72 LEU A CA 1
ATOM 564 C C . LEU A 1 72 ? -9.413 -9.564 5.841 1.00 85.88 72 LEU A C 1
ATOM 566 O O . LEU A 1 72 ? -10.033 -9.234 6.849 1.00 85.88 72 LEU A O 1
ATOM 570 N N . TYR A 1 73 ? -9.896 -10.434 4.947 1.00 84.81 73 TYR A N 1
ATOM 571 C CA . TYR A 1 73 ? -11.180 -11.134 5.082 1.00 84.81 73 TYR A CA 1
ATOM 572 C C . TYR A 1 73 ? -11.242 -11.987 6.355 1.00 84.81 73 TYR A C 1
ATOM 574 O O . TYR A 1 73 ? -12.206 -11.906 7.111 1.00 84.81 73 TYR A O 1
ATOM 582 N N . TYR A 1 74 ? -10.192 -12.767 6.632 1.00 83.50 74 TYR A N 1
ATOM 583 C CA . TYR A 1 74 ? -10.138 -13.605 7.833 1.00 83.50 74 TYR A CA 1
ATOM 584 C C . TYR A 1 74 ? -9.875 -12.816 9.126 1.00 83.50 74 TYR A C 1
ATOM 586 O O . TYR A 1 74 ? -9.974 -13.385 10.211 1.00 83.50 74 TYR A O 1
ATOM 594 N N . GLY A 1 75 ? -9.508 -11.533 9.037 1.00 78.50 75 GLY A N 1
ATOM 595 C CA . GLY A 1 75 ? -9.232 -10.684 10.200 1.00 78.50 75 GLY A CA 1
ATOM 596 C C . GLY A 1 75 ? -8.032 -11.132 11.046 1.00 78.50 75 GLY A C 1
ATOM 597 O O . GLY A 1 75 ? -7.896 -10.705 12.188 1.00 78.50 75 GLY A O 1
ATOM 598 N N . VAL A 1 76 ? -7.171 -12.004 10.509 1.00 75.75 76 VAL A N 1
ATOM 599 C CA . VAL A 1 76 ? -6.043 -12.604 11.246 1.00 75.75 76 VAL A CA 1
ATOM 600 C C . VAL A 1 76 ? -4.892 -11.614 11.404 1.00 75.75 76 VAL A C 1
ATOM 602 O O . VAL A 1 76 ? -4.230 -11.584 12.441 1.00 75.75 76 VAL A O 1
ATOM 605 N N . LEU A 1 77 ? -4.631 -10.812 10.370 1.00 79.81 77 LEU A N 1
ATOM 606 C CA . LEU A 1 77 ? -3.512 -9.880 10.343 1.00 79.81 77 LEU A CA 1
ATOM 607 C C . LEU A 1 77 ? -3.905 -8.626 9.569 1.00 79.81 77 LEU A C 1
ATOM 609 O O . LEU A 1 77 ? -4.264 -8.683 8.399 1.00 79.81 77 LEU A O 1
ATOM 613 N N . THR A 1 78 ? -3.810 -7.476 10.220 1.00 81.88 78 THR A N 1
ATOM 614 C CA . THR A 1 78 ? -4.175 -6.193 9.621 1.00 81.88 78 THR A CA 1
ATOM 615 C C . THR A 1 78 ? -2.925 -5.353 9.451 1.00 81.88 78 THR A C 1
ATOM 617 O O . THR A 1 78 ? -2.154 -5.166 10.392 1.00 81.88 78 THR A O 1
ATOM 620 N N . PHE A 1 79 ? -2.715 -4.833 8.250 1.00 85.88 79 PHE A N 1
ATOM 621 C CA . PHE A 1 79 ? -1.660 -3.863 7.978 1.00 85.88 79 PHE A CA 1
ATOM 622 C C . PHE A 1 79 ? -2.139 -2.437 8.325 1.00 85.88 79 PHE A C 1
ATOM 624 O O . PHE A 1 79 ? -3.348 -2.188 8.363 1.00 85.88 79 PHE A O 1
ATOM 631 N N . PRO A 1 80 ? -1.229 -1.475 8.590 1.00 88.19 80 PRO A N 1
ATOM 632 C CA . PRO A 1 80 ? -1.616 -0.145 9.072 1.00 88.19 80 PRO A CA 1
ATOM 633 C C . PRO A 1 80 ? -2.523 0.643 8.126 1.00 88.19 80 PRO A C 1
ATOM 635 O O . PRO A 1 80 ? -3.442 1.324 8.570 1.00 88.19 80 PRO A O 1
ATOM 638 N N . ILE A 1 81 ? -2.261 0.580 6.819 1.00 88.25 81 ILE A N 1
ATOM 639 C CA . ILE A 1 81 ? -3.051 1.315 5.825 1.00 88.25 81 ILE A CA 1
ATOM 640 C C . ILE A 1 81 ? -4.435 0.676 5.644 1.00 88.25 81 ILE A C 1
ATOM 642 O O . ILE A 1 81 ? -5.435 1.389 5.572 1.00 88.25 81 ILE A O 1
ATOM 646 N N . GLU A 1 82 ? -4.518 -0.652 5.689 1.00 88.44 82 GLU A N 1
ATOM 647 C CA . GLU A 1 82 ? -5.766 -1.414 5.671 1.00 88.44 82 GLU A CA 1
ATOM 648 C C . GLU A 1 82 ? -6.607 -1.140 6.929 1.00 88.44 82 GLU A C 1
ATOM 650 O O . GLU A 1 82 ? -7.799 -0.861 6.806 1.00 88.44 82 GLU A O 1
ATOM 655 N N . LYS A 1 83 ? -6.003 -1.116 8.127 1.00 88.69 83 LYS A N 1
ATOM 656 C CA . LYS A 1 83 ? -6.705 -0.749 9.372 1.00 88.69 83 LYS A CA 1
ATOM 657 C C . LYS A 1 83 ? -7.267 0.672 9.299 1.00 88.69 83 LYS A C 1
ATOM 659 O O . LYS A 1 83 ? -8.419 0.885 9.670 1.00 88.69 83 LYS A O 1
ATOM 664 N N . CYS A 1 84 ? -6.496 1.628 8.777 1.00 89.50 84 CYS A N 1
ATOM 665 C CA . CYS A 1 84 ? -6.967 2.996 8.555 1.00 89.50 84 CYS A CA 1
ATOM 666 C C . CYS A 1 84 ? -8.209 3.018 7.647 1.00 89.50 84 CYS A C 1
ATOM 668 O O . CYS A 1 84 ? -9.225 3.620 7.990 1.00 89.50 84 CYS A O 1
ATOM 670 N N . CYS A 1 85 ? -8.163 2.296 6.522 1.00 88.69 85 CYS A N 1
ATOM 671 C CA . CYS A 1 85 ? -9.292 2.197 5.596 1.00 88.69 85 CYS A CA 1
ATOM 672 C C . CYS A 1 85 ? -10.525 1.542 6.239 1.00 88.69 85 CYS A C 1
ATOM 674 O O . CYS A 1 85 ? -11.637 1.999 5.996 1.00 88.69 85 CYS A O 1
ATOM 676 N N . GLN A 1 86 ? -10.351 0.511 7.074 1.00 88.69 86 GLN A N 1
ATOM 677 C CA . GLN A 1 86 ? -11.452 -0.128 7.811 1.00 88.69 86 GLN A CA 1
ATOM 678 C C . GLN A 1 86 ? -12.083 0.811 8.848 1.00 88.69 86 GLN A C 1
ATOM 680 O O . GLN A 1 86 ? -13.304 0.857 8.985 1.00 88.69 86 GLN A O 1
ATOM 685 N N . LEU A 1 87 ? -11.266 1.582 9.571 1.00 89.44 87 LEU A N 1
ATOM 686 C CA . LEU A 1 87 ? -11.764 2.573 10.528 1.00 89.44 87 LEU A CA 1
ATOM 687 C C . LEU A 1 87 ? -12.543 3.686 9.814 1.00 89.44 87 LEU A C 1
ATOM 689 O O . LEU A 1 87 ? -13.597 4.100 10.294 1.00 89.44 87 LEU A O 1
ATOM 693 N N . LEU A 1 88 ? -12.068 4.139 8.651 1.00 88.81 88 LEU A N 1
ATOM 694 C CA . LEU A 1 88 ? -12.777 5.118 7.825 1.00 88.81 88 LEU A CA 1
ATOM 695 C C . LEU A 1 88 ? -14.076 4.553 7.236 1.00 88.81 88 LEU A C 1
ATOM 697 O O . LEU A 1 88 ? -15.098 5.234 7.286 1.00 88.81 88 LEU A O 1
ATOM 701 N N . GLU A 1 89 ? -14.069 3.309 6.750 1.00 89.56 89 GLU A N 1
ATOM 702 C CA . GLU A 1 89 ? -15.264 2.579 6.297 1.00 89.56 89 GLU A CA 1
ATOM 703 C C . GLU A 1 89 ? -16.338 2.542 7.391 1.00 89.56 89 GLU A C 1
ATOM 705 O O . GLU A 1 89 ? -17.483 2.919 7.137 1.00 89.56 89 GLU A O 1
ATOM 710 N N . TYR A 1 90 ? -15.957 2.207 8.626 1.00 87.69 90 TYR A N 1
ATOM 711 C CA . TYR A 1 90 ? -16.875 2.181 9.766 1.00 87.69 90 TYR A CA 1
ATOM 712 C C . TYR A 1 90 ? -17.490 3.559 10.074 1.00 87.69 90 TYR A C 1
ATOM 714 O O . TYR A 1 90 ? -18.689 3.665 10.340 1.00 87.69 90 TYR A O 1
ATOM 722 N N . ARG A 1 91 ? -16.685 4.628 10.022 1.00 87.75 91 ARG A N 1
ATOM 723 C CA . ARG A 1 91 ? -17.122 5.995 10.367 1.00 87.75 91 ARG A CA 1
ATOM 724 C C . ARG A 1 91 ? -17.959 6.657 9.275 1.00 87.75 91 ARG A C 1
ATOM 726 O O . ARG A 1 91 ? -18.889 7.391 9.587 1.00 87.75 91 ARG A O 1
ATOM 733 N N . LEU A 1 92 ? -17.594 6.444 8.013 1.00 88.62 92 LEU A N 1
ATOM 734 C CA . LEU A 1 92 ? -18.134 7.180 6.866 1.00 88.62 92 LEU A CA 1
ATOM 735 C C . LEU A 1 92 ? -19.101 6.346 6.013 1.00 88.62 92 LEU A C 1
ATOM 737 O O . LEU A 1 92 ? -19.678 6.890 5.072 1.00 88.62 92 LEU A O 1
ATOM 741 N N . GLN A 1 93 ? -19.282 5.053 6.318 1.00 87.50 93 GLN A N 1
ATOM 742 C CA . GLN A 1 93 ? -20.222 4.147 5.635 1.00 87.50 93 GLN A CA 1
ATOM 743 C C . GLN A 1 93 ? -20.005 4.088 4.109 1.00 87.50 93 GLN A C 1
ATOM 745 O O . GLN A 1 93 ? -20.932 3.908 3.320 1.00 87.50 93 GLN A O 1
ATOM 750 N N . LYS A 1 94 ? -18.755 4.274 3.674 1.00 89.00 94 LYS A N 1
ATOM 751 C CA . LYS A 1 94 ? -18.311 4.103 2.284 1.00 89.00 94 LYS A CA 1
ATOM 752 C C . LYS A 1 94 ? -17.497 2.815 2.178 1.00 89.00 94 LYS A C 1
ATOM 754 O O . LYS A 1 94 ? -16.818 2.468 3.143 1.00 89.00 94 LYS A O 1
ATOM 759 N N . PRO A 1 95 ? -17.523 2.122 1.025 1.00 86.81 95 PRO A N 1
ATOM 760 C CA . PRO A 1 95 ? -16.855 0.834 0.891 1.00 86.81 95 PRO A CA 1
ATOM 761 C C . PRO A 1 95 ? -15.344 0.978 1.072 1.00 86.81 95 PRO A C 1
ATOM 763 O O . PRO A 1 95 ? -14.743 1.937 0.583 1.00 86.81 95 PRO A O 1
ATOM 766 N N . PHE A 1 96 ? -14.710 -0.012 1.697 1.00 85.62 96 PHE A N 1
ATOM 767 C CA . PHE A 1 96 ? -13.255 -0.073 1.883 1.00 85.62 96 PHE A CA 1
ATOM 768 C C . PHE A 1 96 ? -1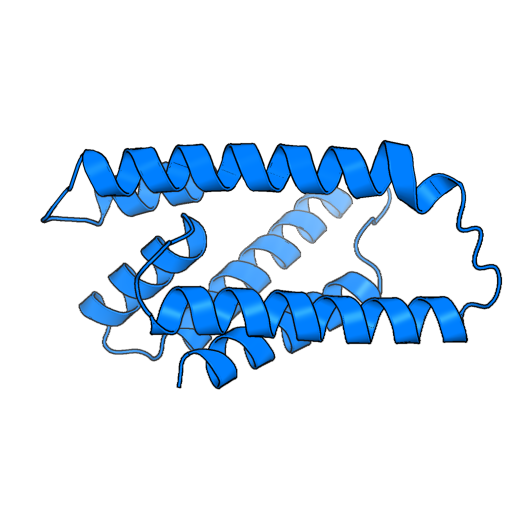2.442 0.269 0.628 1.00 85.62 96 PHE A C 1
ATOM 770 O O . PHE A 1 96 ? -11.457 1.003 0.703 1.00 85.62 96 PHE A O 1
ATOM 777 N N . SER A 1 97 ? -12.869 -0.244 -0.532 1.00 84.50 97 SER A N 1
ATOM 778 C CA . SER A 1 97 ? -12.184 -0.015 -1.807 1.00 84.50 97 SER A CA 1
ATOM 779 C C . SER A 1 97 ? -12.086 1.479 -2.143 1.00 84.50 97 SER A C 1
ATOM 781 O O . SER A 1 97 ? -11.035 1.925 -2.595 1.00 84.50 97 SER A O 1
ATOM 783 N N . TYR A 1 98 ? -13.110 2.279 -1.815 1.00 86.62 98 TYR A N 1
ATOM 784 C CA . TYR A 1 98 ? -13.097 3.731 -2.022 1.00 86.62 98 TYR A CA 1
ATOM 785 C C . TYR A 1 98 ? -11.958 4.409 -1.248 1.00 86.62 98 TYR A C 1
ATOM 787 O O . TYR A 1 98 ? -11.210 5.207 -1.812 1.00 86.62 98 TYR A O 1
ATOM 795 N N . PHE A 1 99 ? -11.774 4.053 0.028 1.00 89.19 99 PHE A N 1
ATOM 796 C CA . PHE A 1 99 ? -10.681 4.596 0.838 1.00 89.19 99 PHE A CA 1
ATOM 797 C C . PHE A 1 99 ? -9.316 4.101 0.372 1.00 89.19 99 PHE A C 1
ATOM 799 O O . PHE A 1 99 ? -8.376 4.894 0.314 1.00 89.19 99 PHE A O 1
ATOM 806 N N . ARG A 1 100 ? -9.203 2.823 -0.013 1.00 86.69 100 ARG A N 1
ATOM 807 C CA . ARG A 1 100 ? -7.933 2.259 -0.486 1.00 86.69 100 ARG A CA 1
ATOM 808 C C . ARG A 1 100 ? -7.453 2.951 -1.763 1.00 86.69 100 ARG A C 1
ATOM 810 O O . ARG A 1 100 ? -6.304 3.386 -1.806 1.00 86.69 100 ARG A O 1
ATOM 817 N N . TYR A 1 101 ? -8.351 3.136 -2.733 1.00 87.31 101 TYR A N 1
ATOM 818 C CA . TYR A 1 101 ? -8.070 3.883 -3.960 1.00 87.31 101 TYR A CA 1
ATOM 819 C C . TYR A 1 101 ? -7.748 5.350 -3.693 1.00 87.31 101 TYR A C 1
ATOM 821 O O . TYR A 1 101 ? -6.804 5.879 -4.276 1.00 87.31 101 TYR A O 1
ATOM 829 N N . GLY A 1 102 ? -8.504 6.004 -2.808 1.00 88.38 102 GLY A N 1
ATOM 830 C CA . GLY A 1 102 ? -8.271 7.404 -2.461 1.00 88.38 102 GLY A CA 1
ATOM 831 C C . GLY A 1 102 ? -6.886 7.627 -1.855 1.00 88.38 102 GLY A C 1
ATOM 832 O O . GLY A 1 102 ? -6.163 8.523 -2.287 1.00 88.38 102 GLY A O 1
ATOM 833 N N . ILE A 1 103 ? -6.484 6.784 -0.899 1.00 88.62 103 ILE A N 1
ATOM 834 C CA . ILE A 1 103 ? -5.160 6.883 -0.275 1.00 88.62 103 ILE A CA 1
ATOM 835 C C . ILE A 1 103 ? -4.049 6.602 -1.294 1.00 88.62 103 ILE A C 1
ATOM 837 O O . ILE A 1 103 ? -3.085 7.367 -1.348 1.00 88.62 103 ILE A O 1
ATOM 841 N N . ASP A 1 104 ? -4.183 5.562 -2.124 1.00 87.69 104 ASP A N 1
ATOM 842 C CA . ASP A 1 104 ? -3.180 5.259 -3.155 1.00 87.69 104 ASP A CA 1
ATOM 843 C C . ASP A 1 104 ? -3.040 6.406 -4.164 1.00 87.69 104 ASP A C 1
ATOM 845 O O . ASP A 1 104 ? -1.920 6.788 -4.512 1.00 87.69 104 ASP A O 1
ATOM 849 N N . MET A 1 105 ? -4.158 7.008 -4.584 1.00 87.88 105 MET A N 1
ATOM 850 C CA . MET A 1 105 ? -4.161 8.168 -5.475 1.00 87.88 105 MET A CA 1
ATOM 851 C C . MET A 1 105 ? -3.443 9.359 -4.837 1.00 87.88 105 MET A C 1
ATOM 853 O O . MET A 1 105 ? -2.537 9.912 -5.454 1.00 87.88 105 MET A O 1
ATOM 857 N N . ILE A 1 106 ? -3.767 9.706 -3.586 1.00 89.62 106 ILE A N 1
ATOM 858 C CA . ILE A 1 106 ? -3.094 10.792 -2.855 1.00 89.62 106 ILE A CA 1
ATOM 859 C C . ILE A 1 106 ? -1.587 10.524 -2.757 1.00 89.62 106 ILE A C 1
ATOM 861 O O . ILE A 1 106 ? -0.789 11.426 -3.010 1.00 89.62 106 ILE A O 1
ATOM 865 N N . CYS A 1 107 ? -1.180 9.296 -2.425 1.00 86.81 107 CYS A N 1
ATOM 866 C CA . CYS A 1 107 ? 0.231 8.933 -2.319 1.00 86.81 107 CYS A CA 1
ATOM 867 C C . CYS A 1 107 ? 0.974 9.064 -3.657 1.00 86.81 107 CYS A C 1
ATOM 869 O O . CYS A 1 107 ? 2.081 9.607 -3.681 1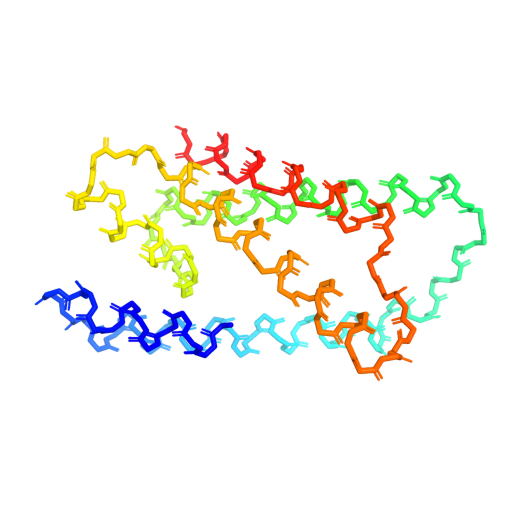.00 86.81 107 CYS A O 1
ATOM 871 N N . VAL A 1 108 ? 0.381 8.611 -4.766 1.00 86.50 108 VAL A N 1
ATOM 872 C CA . VAL A 1 108 ? 0.994 8.740 -6.099 1.00 86.50 108 VAL A CA 1
ATOM 873 C C . VAL A 1 108 ? 1.054 10.200 -6.542 1.00 86.50 108 VAL A C 1
ATOM 875 O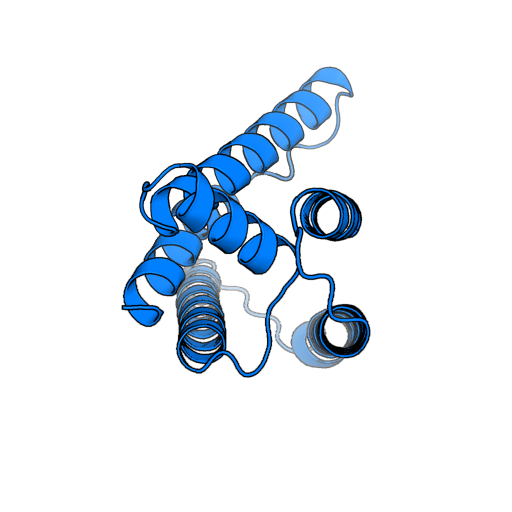 O . VAL A 1 108 ? 2.106 10.646 -7.000 1.00 86.50 108 VAL A O 1
ATOM 878 N N . THR A 1 109 ? -0.018 10.972 -6.356 1.00 87.44 109 THR A N 1
ATOM 879 C CA . THR A 1 109 ? -0.034 12.404 -6.688 1.00 87.44 109 THR A CA 1
ATOM 880 C C . THR A 1 109 ? 1.004 13.175 -5.875 1.00 87.44 109 THR A C 1
ATOM 882 O O . THR A 1 109 ? 1.752 13.972 -6.439 1.00 87.44 109 THR A O 1
ATOM 885 N N . LEU A 1 110 ? 1.113 12.906 -4.571 1.00 87.31 110 LEU A N 1
ATOM 886 C CA . LEU A 1 110 ? 2.118 13.536 -3.716 1.00 87.31 110 LEU A CA 1
ATOM 887 C C . LEU A 1 110 ? 3.539 13.147 -4.143 1.00 87.31 110 LEU A C 1
ATOM 889 O O . LEU A 1 110 ? 4.410 14.010 -4.222 1.00 87.31 110 LEU A O 1
ATOM 893 N N . SER A 1 111 ? 3.767 11.874 -4.481 1.00 85.62 111 SER A N 1
ATOM 894 C CA . SER A 1 111 ? 5.053 11.419 -5.017 1.00 85.62 111 SER A CA 1
ATOM 895 C C . SER A 1 111 ? 5.424 12.154 -6.307 1.00 85.62 111 SER A C 1
ATOM 897 O O . SER A 1 111 ? 6.576 12.554 -6.456 1.00 85.62 111 SER A O 1
ATOM 899 N N . LEU A 1 112 ? 4.473 12.345 -7.226 1.00 85.62 112 LEU A N 1
ATOM 900 C CA . LEU A 1 112 ? 4.692 13.084 -8.473 1.00 85.62 112 LEU A CA 1
ATOM 901 C C . LEU A 1 112 ? 5.021 14.555 -8.209 1.00 85.62 112 LEU A C 1
ATOM 903 O O . LEU A 1 112 ? 5.987 15.071 -8.768 1.00 85.62 112 LEU A O 1
ATOM 907 N N . LEU A 1 113 ? 4.256 15.214 -7.335 1.00 86.44 113 LEU A N 1
ATOM 908 C CA . LEU A 1 113 ? 4.486 16.610 -6.960 1.00 86.44 113 LEU A CA 1
ATOM 909 C C . LEU A 1 113 ? 5.876 16.808 -6.348 1.00 86.44 113 LEU A C 1
ATOM 911 O O . LEU A 1 113 ? 6.583 17.742 -6.727 1.00 86.44 113 LEU A O 1
ATOM 915 N N . ILE A 1 114 ? 6.299 15.915 -5.451 1.00 86.12 114 ILE A N 1
ATOM 916 C CA . ILE A 1 114 ? 7.635 15.973 -4.845 1.00 86.12 114 ILE A CA 1
ATOM 917 C C . ILE A 1 114 ? 8.717 15.774 -5.912 1.00 86.12 114 ILE A C 1
ATOM 919 O O . ILE A 1 114 ? 9.660 16.559 -5.971 1.00 86.12 114 ILE A O 1
ATOM 923 N N . SER A 1 115 ? 8.578 14.775 -6.791 1.00 85.31 115 SER A N 1
ATOM 924 C CA . SER A 1 115 ? 9.556 14.549 -7.864 1.00 85.31 115 SER A CA 1
ATOM 925 C C . SER A 1 115 ? 9.687 15.750 -8.805 1.00 85.31 115 SER A C 1
ATOM 927 O O . SER A 1 115 ? 10.805 16.109 -9.165 1.00 85.31 115 SER A O 1
ATOM 929 N N . LEU A 1 116 ? 8.573 16.397 -9.164 1.00 83.81 116 LEU A N 1
ATOM 930 C CA . LEU A 1 116 ? 8.559 17.565 -10.050 1.00 83.81 116 LEU A CA 1
ATOM 931 C C . LEU A 1 116 ? 9.161 18.810 -9.387 1.00 83.81 116 LEU A C 1
ATOM 933 O O . LEU A 1 116 ? 9.982 19.494 -9.992 1.00 83.81 116 LEU A O 1
ATOM 937 N N . THR A 1 117 ? 8.772 19.095 -8.142 1.00 88.19 117 THR A N 1
ATOM 938 C CA . THR A 1 117 ? 9.226 20.294 -7.413 1.00 88.19 117 THR A CA 1
ATOM 939 C C . THR A 1 117 ? 10.699 20.233 -7.030 1.00 88.19 117 THR A C 1
ATOM 941 O O . THR A 1 117 ? 11.388 21.246 -7.099 1.00 88.19 117 THR A O 1
ATOM 944 N N . ALA A 1 118 ? 11.201 19.051 -6.678 1.00 84.69 118 ALA A N 1
ATOM 945 C CA . ALA A 1 118 ? 12.595 18.855 -6.296 1.00 84.69 118 ALA A CA 1
ATOM 946 C C . ALA A 1 118 ? 13.498 18.395 -7.463 1.00 84.69 118 ALA A C 1
ATOM 948 O O . ALA A 1 118 ? 14.652 18.040 -7.229 1.00 84.69 118 ALA A O 1
ATOM 949 N N . GLN A 1 119 ? 12.995 18.406 -8.708 1.00 78.69 119 GLN A N 1
ATOM 950 C CA . GLN A 1 119 ? 13.728 18.015 -9.927 1.00 78.69 119 GLN A CA 1
ATOM 951 C C . GLN A 1 119 ? 14.363 16.611 -9.851 1.00 78.69 119 GLN A C 1
ATOM 953 O O . GLN A 1 119 ? 15.420 16.354 -10.430 1.00 78.69 119 GLN A O 1
ATOM 958 N N . LEU A 1 120 ? 13.728 15.680 -9.133 1.00 75.38 120 LEU A N 1
ATOM 959 C CA . LEU A 1 120 ? 14.193 14.295 -9.061 1.00 75.38 120 LEU A CA 1
ATOM 960 C C . LEU A 1 120 ? 13.794 13.521 -10.323 1.00 75.38 120 LEU A C 1
ATOM 962 O O . LEU A 1 120 ? 12.775 13.831 -10.947 1.00 75.38 120 LEU A O 1
ATOM 966 N N . PRO A 1 121 ? 14.536 12.453 -10.677 1.00 71.44 121 PRO A N 1
ATOM 967 C CA . PRO A 1 121 ? 14.101 11.547 -11.728 1.00 71.44 121 PRO A CA 1
ATOM 968 C C . PRO A 1 121 ? 12.698 11.013 -11.418 1.00 71.44 121 PRO A C 1
ATOM 970 O O . PRO A 1 121 ? 12.416 10.549 -10.310 1.00 71.44 121 PRO A O 1
ATOM 973 N N . LEU A 1 122 ? 11.809 11.082 -12.412 1.00 65.81 122 LEU A N 1
ATOM 974 C CA . LEU A 1 122 ? 10.454 10.548 -12.312 1.00 65.81 122 LEU A CA 1
ATOM 975 C C . LEU A 1 122 ? 10.526 9.023 -12.181 1.00 65.81 122 LEU A C 1
ATOM 977 O O . LEU A 1 122 ? 10.710 8.291 -13.152 1.00 65.81 122 LEU A O 1
ATOM 981 N N . PHE A 1 123 ? 10.389 8.539 -10.948 1.00 64.50 123 PHE A N 1
ATOM 982 C CA . PHE A 1 123 ? 10.338 7.106 -10.655 1.00 64.50 123 PHE A CA 1
ATOM 983 C C . PHE A 1 123 ? 8.964 6.488 -10.940 1.00 64.50 123 PHE A C 1
ATOM 985 O O . PHE A 1 123 ? 8.859 5.261 -11.022 1.00 64.50 123 PHE A O 1
ATOM 992 N N . VAL A 1 124 ? 7.932 7.322 -11.116 1.00 64.31 124 VAL A N 1
ATOM 993 C CA . VAL A 1 124 ? 6.585 6.897 -11.505 1.00 64.31 124 VAL A CA 1
ATOM 994 C C . VAL A 1 124 ? 6.612 6.463 -12.965 1.00 64.31 124 VAL A C 1
ATOM 996 O O . VAL A 1 124 ? 6.889 7.253 -13.864 1.00 64.31 124 VAL A O 1
ATOM 999 N N . ARG A 1 125 ? 6.355 5.175 -13.183 1.00 74.69 125 ARG A N 1
ATOM 1000 C CA . ARG A 1 125 ? 6.325 4.528 -14.502 1.00 74.69 125 ARG A CA 1
ATOM 1001 C C . ARG A 1 125 ? 4.968 3.871 -14.711 1.00 74.69 125 ARG A C 1
ATOM 1003 O O . ARG A 1 125 ? 4.153 3.822 -13.793 1.00 74.69 125 ARG A O 1
ATOM 1010 N N . GLU A 1 126 ? 4.752 3.287 -15.885 1.00 76.25 126 GLU A N 1
ATOM 1011 C CA . GLU A 1 126 ? 3.514 2.554 -16.184 1.00 76.25 126 GLU A CA 1
ATOM 1012 C C . GLU A 1 126 ? 3.188 1.492 -15.129 1.00 76.25 126 GLU A C 1
ATOM 1014 O O . GLU A 1 126 ? 2.042 1.365 -14.710 1.00 76.25 126 GLU A O 1
ATOM 1019 N N . GLY A 1 127 ? 4.210 0.812 -14.597 1.00 74.06 127 GLY A N 1
ATOM 1020 C CA . GLY A 1 127 ? 4.043 -0.148 -13.507 1.00 74.06 127 GLY A CA 1
ATOM 1021 C C . GLY A 1 127 ? 3.385 0.445 -12.255 1.00 74.06 127 GLY A C 1
ATOM 1022 O O . GLY A 1 127 ? 2.590 -0.232 -11.613 1.00 74.06 127 GLY A O 1
ATOM 1023 N N . THR A 1 128 ? 3.643 1.714 -11.928 1.00 80.25 128 THR A N 1
ATOM 1024 C CA . THR A 1 128 ? 3.029 2.398 -10.779 1.00 80.25 128 THR A CA 1
ATOM 1025 C C . THR A 1 128 ? 1.534 2.614 -11.004 1.00 80.25 128 THR A C 1
ATOM 1027 O O . THR A 1 128 ? 0.735 2.318 -10.118 1.00 80.25 128 THR A O 1
ATOM 1030 N N . ILE A 1 129 ? 1.147 3.052 -12.207 1.00 80.94 129 ILE A N 1
ATOM 1031 C CA . ILE A 1 129 ? -0.260 3.248 -12.588 1.00 80.94 129 ILE A CA 1
ATOM 1032 C C . ILE A 1 129 ? -0.994 1.903 -12.594 1.00 80.94 129 ILE A C 1
ATOM 1034 O O . ILE A 1 129 ? -2.062 1.775 -11.995 1.00 80.94 129 ILE A O 1
ATOM 1038 N N . ILE A 1 130 ? -0.382 0.878 -13.197 1.00 82.69 130 ILE A N 1
ATOM 1039 C CA . ILE A 1 130 ? -0.919 -0.487 -13.229 1.00 82.69 130 ILE A CA 1
ATOM 1040 C C . ILE A 1 130 ? -1.103 -1.013 -11.802 1.00 82.69 130 ILE A C 1
ATOM 1042 O O . ILE A 1 130 ? -2.174 -1.520 -11.476 1.00 82.69 130 ILE A O 1
ATOM 1046 N N . SER A 1 131 ? -0.100 -0.859 -10.931 1.00 81.94 131 SER A N 1
ATOM 1047 C CA . SER A 1 131 ? -0.195 -1.314 -9.541 1.00 81.94 131 SER A CA 1
ATOM 1048 C C . SER A 1 131 ? -1.284 -0.589 -8.759 1.00 81.94 131 SER A C 1
ATOM 1050 O O . SER A 1 131 ? -2.005 -1.243 -8.016 1.00 81.94 131 SER A O 1
ATOM 1052 N N . LEU A 1 132 ? -1.458 0.720 -8.963 1.00 82.81 132 LEU A N 1
ATOM 1053 C CA . LEU A 1 132 ? -2.476 1.504 -8.267 1.00 82.81 132 LEU A CA 1
ATOM 1054 C C . LEU A 1 132 ? -3.877 0.987 -8.588 1.00 82.81 132 LEU A C 1
ATOM 1056 O O . LEU A 1 132 ? -4.687 0.788 -7.686 1.00 82.81 132 LEU A O 1
ATOM 1060 N N . VAL A 1 133 ? -4.159 0.740 -9.868 1.00 82.75 133 VAL A N 1
ATOM 1061 C CA . VAL A 1 133 ? -5.485 0.279 -10.289 1.00 82.75 133 VAL A CA 1
ATOM 1062 C C . VAL A 1 133 ? -5.703 -1.179 -9.895 1.00 82.75 133 VAL A C 1
ATOM 1064 O O . VAL A 1 133 ? -6.720 -1.509 -9.281 1.00 82.75 133 VAL A O 1
ATOM 1067 N N . LEU A 1 134 ? -4.744 -2.046 -10.225 1.00 83.88 134 LEU A N 1
ATOM 1068 C CA . LEU A 1 134 ? -4.895 -3.494 -10.130 1.00 83.88 134 LEU A CA 1
ATOM 1069 C C . LEU A 1 134 ? -4.785 -4.004 -8.688 1.00 83.88 134 LEU A C 1
ATOM 1071 O O . LEU A 1 134 ? -5.582 -4.846 -8.285 1.00 83.88 134 LEU A O 1
ATOM 1075 N N . LEU A 1 135 ? -3.846 -3.490 -7.889 1.00 83.12 135 LEU A N 1
ATOM 1076 C CA . LEU A 1 135 ? -3.661 -3.949 -6.509 1.00 83.12 135 LEU A CA 1
ATOM 1077 C C . LEU A 1 135 ? -4.889 -3.609 -5.659 1.00 83.12 135 LEU A C 1
ATOM 1079 O O . LEU A 1 135 ? -5.460 -4.491 -5.018 1.00 83.12 135 LEU A O 1
ATOM 1083 N N . SER A 1 136 ? -5.330 -2.349 -5.702 1.00 82.81 136 SER A N 1
ATOM 1084 C CA . SER A 1 136 ? -6.518 -1.898 -4.971 1.00 82.81 136 SER A CA 1
ATOM 1085 C C . SER A 1 136 ? -7.795 -2.608 -5.440 1.00 82.81 136 SER A C 1
ATOM 1087 O O . SER A 1 136 ? -8.651 -2.926 -4.610 1.00 8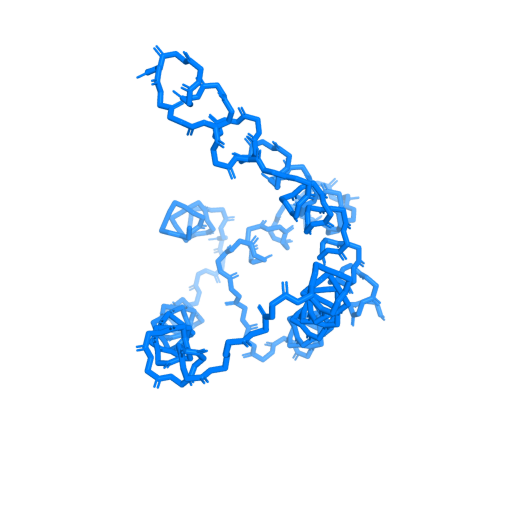2.81 136 SER A O 1
ATOM 1089 N N . TYR A 1 137 ? -7.892 -2.949 -6.733 1.00 83.69 137 TYR A N 1
ATOM 1090 C CA . TYR A 1 137 ? -9.004 -3.738 -7.275 1.00 83.69 137 TYR A CA 1
ATOM 1091 C C . TYR A 1 137 ? -9.033 -5.146 -6.680 1.00 83.69 137 TYR A C 1
ATOM 1093 O O . TYR A 1 137 ? -10.050 -5.583 -6.139 1.00 83.69 137 TYR A O 1
ATOM 1101 N N . VAL A 1 138 ? -7.902 -5.855 -6.759 1.00 85.44 138 VAL A N 1
ATOM 1102 C CA . VAL A 1 138 ? -7.803 -7.254 -6.332 1.00 85.44 138 VAL A CA 1
ATOM 1103 C C . VAL A 1 138 ? -7.989 -7.378 -4.820 1.00 85.44 138 VAL A C 1
ATOM 1105 O O . VAL A 1 138 ? -8.690 -8.286 -4.381 1.00 85.44 138 VAL A O 1
ATOM 1108 N N . ILE A 1 139 ? -7.437 -6.456 -4.022 1.00 83.00 139 ILE A N 1
ATOM 1109 C CA . ILE A 1 139 ? -7.658 -6.439 -2.566 1.00 83.00 139 ILE A CA 1
ATOM 1110 C C . ILE A 1 139 ? -9.142 -6.236 -2.258 1.00 83.00 139 ILE A C 1
ATOM 1112 O O . ILE A 1 139 ? -9.698 -6.974 -1.446 1.00 83.00 139 ILE A O 1
ATOM 1116 N N . GLY A 1 140 ? -9.782 -5.259 -2.911 1.00 81.00 140 GLY A N 1
ATOM 1117 C CA . GLY A 1 140 ? -11.207 -4.987 -2.733 1.00 81.00 140 GLY A CA 1
ATOM 1118 C C . GLY A 1 140 ? -12.062 -6.215 -3.035 1.00 81.00 140 GLY A C 1
ATOM 1119 O O . GLY A 1 140 ? -12.879 -6.599 -2.207 1.00 81.00 140 GLY A O 1
ATOM 1120 N N . LYS A 1 141 ? -11.805 -6.878 -4.168 1.00 82.81 141 LYS A N 1
ATOM 1121 C CA . LYS A 1 141 ? -12.532 -8.082 -4.592 1.00 82.81 141 LYS A CA 1
ATOM 1122 C C . LYS A 1 141 ? -12.264 -9.312 -3.731 1.00 82.81 141 LYS A C 1
ATOM 1124 O O . LYS A 1 141 ? -13.160 -10.118 -3.549 1.00 82.81 141 LYS A O 1
ATOM 1129 N N . ALA A 1 142 ? -11.044 -9.491 -3.230 1.00 79.69 142 ALA A N 1
ATOM 1130 C CA . ALA A 1 142 ? -10.695 -10.661 -2.423 1.00 79.69 142 ALA A CA 1
ATOM 1131 C C . ALA A 1 142 ? -11.172 -10.561 -0.961 1.00 79.69 142 ALA A C 1
ATOM 1133 O O . ALA A 1 142 ? -11.241 -11.596 -0.288 1.00 79.69 142 ALA A O 1
ATOM 1134 N N . LYS A 1 143 ? -11.460 -9.335 -0.493 1.00 74.12 143 LYS A N 1
ATOM 1135 C CA . LYS A 1 143 ? -12.066 -9.029 0.813 1.00 74.12 143 LYS A CA 1
ATOM 1136 C C . LYS A 1 143 ? -13.590 -9.252 0.824 1.00 74.12 143 LYS A C 1
ATOM 1138 O O . LYS A 1 143 ? -14.147 -9.408 1.903 1.00 74.12 143 LYS A O 1
ATOM 1143 N N . GLU A 1 144 ? -14.254 -9.219 -0.331 1.00 64.62 144 GLU A N 1
ATOM 1144 C CA . GLU A 1 144 ? -15.664 -9.629 -0.486 1.00 64.62 144 GLU A CA 1
ATOM 1145 C C . GLU A 1 144 ? -15.791 -11.163 -0.434 1.00 64.62 144 GLU A C 1
ATOM 1147 O O . GLU A 1 144 ? -16.768 -11.637 0.187 1.00 64.62 144 GLU A O 1
#